Protein AF-A0A1G9FB32-F1 (afdb_monomer_lite)

Organism: NCBI:txid119000

Secondary structure (DSSP, 8-state):
---SS--TT--S---TT-HHHHHHHHHHS-HHHHHHHHHHHHHHHHHHHHHHHHHHTTSS-GGGS-HHHHHHHHHHHHHHHHHHHHHTTTT-S-----

pLDDT: mean 80.86, std 12.91, range [45.44, 97.0]

Radius of gyration: 21.57 Å; chains: 1; bounding box: 55×49×45 Å

Sequence (98 aa):
MVSYDATPDCTEFLASDAPEVLAFLERDADEQLRQLRSSDLEFVRVLEDVIELLVAKGVISFTDLPDAAREKLMSRQSLRRQVNSVDLIGDQDDVGLI

Foldseek 3Di:
DDDPDDDPVRPDDDDCPPPVNVVVVVPPQDVVNVVVVVVVVVVVVVVLVVVVVCCVVVVDPLV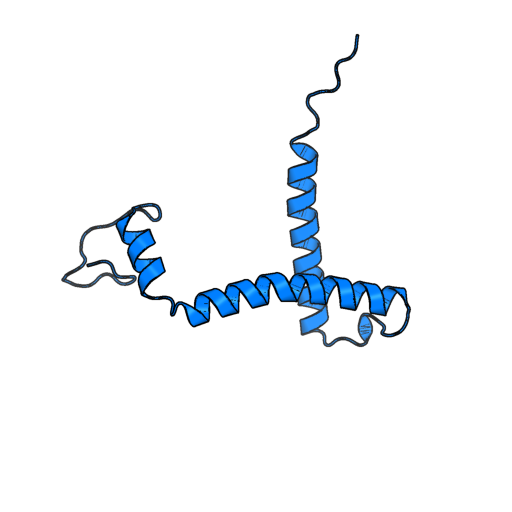VDDPVVNVVSVVVVVVVCVVVVVVVVVPPPDDDDD

Structure (mmCIF, N/CA/C/O backbone):
data_AF-A0A1G9FB32-F1
#
_entry.id   AF-A0A1G9FB32-F1
#
loop_
_atom_site.group_PDB
_atom_site.id
_atom_site.type_symbol
_atom_site.label_atom_id
_atom_site.label_alt_id
_atom_site.label_comp_id
_atom_site.label_asym_id
_atom_site.label_entity_id
_atom_site.label_seq_id
_atom_site.pdbx_PDB_ins_code
_atom_site.Cartn_x
_atom_site.Cartn_y
_atom_site.Cartn_z
_atom_site.occupancy
_atom_site.B_iso_or_equiv
_atom_site.auth_seq_id
_atom_site.auth_comp_id
_atom_site.auth_asym_id
_atom_site.auth_atom_id
_atom_site.pdbx_PDB_model_num
ATOM 1 N N . MET A 1 1 ? 23.233 -7.058 -28.185 1.00 66.38 1 MET A N 1
ATOM 2 C CA . MET A 1 1 ? 23.002 -7.649 -26.847 1.00 66.38 1 MET A CA 1
ATOM 3 C C . MET A 1 1 ? 22.828 -6.471 -25.911 1.00 66.38 1 MET A C 1
ATOM 5 O O . MET A 1 1 ? 23.635 -5.561 -26.009 1.00 66.38 1 MET A O 1
ATOM 9 N N . VAL A 1 2 ? 21.756 -6.426 -25.123 1.00 77.81 2 VAL A N 1
ATOM 10 C CA . VAL A 1 2 ? 21.474 -5.308 -24.204 1.00 77.81 2 VAL A CA 1
ATOM 11 C C . VAL A 1 2 ? 21.801 -5.781 -22.789 1.00 77.81 2 VAL A C 1
ATOM 13 O O . VAL A 1 2 ? 21.575 -6.949 -22.480 1.00 77.81 2 VAL A O 1
ATOM 16 N N . SER A 1 3 ? 22.399 -4.919 -21.969 1.00 77.12 3 SER A N 1
ATOM 17 C CA . SER A 1 3 ? 22.866 -5.248 -20.617 1.00 77.12 3 SER A CA 1
ATOM 18 C C . SER A 1 3 ? 22.711 -4.040 -19.698 1.00 77.12 3 SER A C 1
ATOM 20 O O . SER A 1 3 ? 22.882 -2.905 -20.141 1.00 77.12 3 SER A O 1
ATOM 22 N N . TYR A 1 4 ? 22.420 -4.293 -18.419 1.00 75.88 4 TYR A N 1
ATOM 23 C CA . TYR A 1 4 ? 22.397 -3.265 -17.372 1.00 75.88 4 TYR A CA 1
ATOM 24 C C . TYR A 1 4 ? 23.796 -2.746 -17.019 1.00 75.88 4 TYR A C 1
ATOM 26 O O . TYR A 1 4 ? 23.946 -1.575 -16.677 1.00 75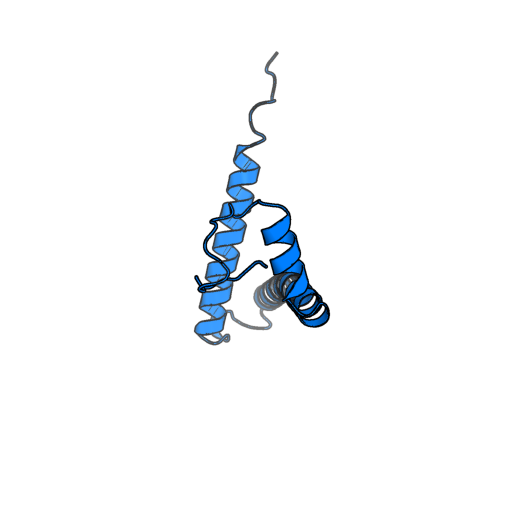.88 4 TYR A O 1
ATOM 34 N N . ASP A 1 5 ? 24.810 -3.604 -17.132 1.00 78.88 5 ASP A N 1
ATOM 35 C CA . ASP A 1 5 ? 26.201 -3.269 -16.843 1.00 78.88 5 ASP A CA 1
ATOM 36 C C . ASP A 1 5 ? 27.013 -3.118 -18.134 1.00 78.88 5 ASP A C 1
ATOM 38 O O . ASP A 1 5 ? 26.836 -3.883 -19.093 1.00 78.88 5 ASP A O 1
ATOM 42 N N . ALA A 1 6 ? 27.947 -2.162 -18.133 1.00 74.62 6 ALA A N 1
ATOM 43 C CA . ALA A 1 6 ? 28.916 -1.991 -19.208 1.00 74.62 6 ALA A CA 1
ATOM 44 C C . ALA A 1 6 ? 29.881 -3.186 -19.225 1.00 74.62 6 ALA A C 1
ATOM 46 O O . ALA A 1 6 ? 30.710 -3.359 -18.329 1.00 74.62 6 ALA A O 1
ATOM 47 N N . THR A 1 7 ? 29.771 -4.015 -20.259 1.00 79.19 7 THR A N 1
ATOM 48 C CA . THR A 1 7 ? 30.650 -5.165 -20.503 1.00 79.19 7 THR A CA 1
ATOM 49 C C . THR A 1 7 ? 31.471 -4.932 -21.775 1.00 79.19 7 THR A C 1
ATOM 51 O O . THR A 1 7 ? 31.102 -4.080 -22.586 1.00 79.19 7 THR A O 1
ATOM 54 N N . PRO A 1 8 ? 32.581 -5.664 -21.998 1.00 80.75 8 PRO A N 1
ATOM 55 C CA . PRO A 1 8 ? 33.404 -5.509 -23.204 1.00 80.75 8 PRO A CA 1
ATOM 56 C C . PRO A 1 8 ? 32.622 -5.676 -24.518 1.00 80.75 8 PRO A C 1
ATOM 58 O O . PRO A 1 8 ? 33.005 -5.097 -25.531 1.00 80.75 8 PRO A O 1
ATOM 61 N N . ASP A 1 9 ? 31.515 -6.423 -24.479 1.00 78.56 9 ASP A N 1
ATOM 62 C CA . ASP A 1 9 ? 30.635 -6.696 -25.618 1.00 78.56 9 ASP A CA 1
ATOM 63 C C . ASP A 1 9 ? 29.453 -5.708 -25.734 1.00 78.56 9 ASP A C 1
ATOM 65 O O . ASP A 1 9 ? 28.669 -5.793 -26.678 1.00 78.56 9 ASP A O 1
ATOM 69 N N . CYS A 1 10 ? 29.291 -4.787 -24.775 1.00 79.31 10 CYS A N 1
ATOM 70 C CA . CYS A 1 10 ? 28.194 -3.814 -24.692 1.00 79.31 10 CYS A CA 1
ATOM 71 C C . CYS A 1 10 ? 28.760 -2.403 -24.463 1.00 79.31 10 CYS A C 1
ATOM 73 O O . CYS A 1 10 ? 28.702 -1.864 -23.357 1.00 79.31 10 CYS A O 1
ATOM 75 N N . THR A 1 11 ? 29.357 -1.824 -25.507 1.00 81.38 11 THR A N 1
ATOM 76 C CA . THR A 1 11 ? 30.018 -0.506 -25.463 1.00 81.38 11 THR A CA 1
ATOM 77 C C . THR A 1 11 ? 29.165 0.644 -26.003 1.00 81.38 11 THR A C 1
ATOM 79 O O . THR A 1 11 ? 29.534 1.807 -25.839 1.00 81.38 11 THR A O 1
ATOM 82 N N . GLU A 1 12 ? 28.028 0.340 -26.628 1.00 83.31 12 GLU A N 1
ATOM 83 C CA . GLU A 1 12 ? 27.095 1.321 -27.181 1.00 83.31 12 GLU A CA 1
ATOM 84 C C . GLU A 1 12 ? 26.022 1.709 -26.155 1.00 83.31 12 GLU A C 1
ATOM 86 O O . GLU A 1 12 ? 25.404 0.851 -25.525 1.00 83.31 12 GLU A O 1
ATOM 91 N N . PHE A 1 13 ? 25.797 3.016 -25.992 1.00 83.75 13 PHE A N 1
ATOM 92 C CA . PHE A 1 13 ? 24.731 3.542 -25.143 1.00 83.75 13 PHE A CA 1
ATOM 93 C C . PHE A 1 13 ? 23.407 3.588 -25.909 1.00 83.75 13 PHE A C 1
ATOM 95 O O . PHE A 1 13 ? 23.325 4.207 -26.970 1.00 83.75 13 PHE A O 1
ATOM 102 N N . LEU A 1 14 ? 22.359 3.010 -25.323 1.00 87.62 14 LEU A N 1
ATOM 103 C CA . LEU A 1 14 ? 20.988 3.107 -25.814 1.00 87.62 14 LEU A CA 1
ATOM 104 C C . LEU A 1 14 ? 20.153 3.980 -24.872 1.00 87.62 14 LEU A C 1
ATOM 106 O O . LEU A 1 14 ? 20.266 3.881 -23.649 1.00 87.62 14 LEU A O 1
ATOM 110 N N . ALA A 1 15 ? 19.300 4.828 -25.446 1.00 85.12 15 ALA A N 1
ATOM 111 C CA . ALA A 1 15 ? 18.321 5.595 -24.682 1.00 85.12 15 ALA A CA 1
ATOM 112 C C . ALA A 1 15 ? 17.296 4.660 -24.011 1.00 85.12 15 ALA A C 1
ATOM 114 O O . ALA A 1 15 ? 17.017 3.567 -24.503 1.00 85.12 15 ALA A O 1
ATOM 115 N N . SER A 1 16 ? 16.716 5.088 -22.888 1.00 79.88 16 SER A N 1
ATOM 116 C CA . SER A 1 16 ? 15.798 4.263 -22.084 1.00 79.88 16 SER A CA 1
ATOM 117 C C . SER A 1 16 ? 14.498 3.882 -22.800 1.00 79.88 16 SER A C 1
ATOM 119 O O . SER A 1 16 ? 13.844 2.922 -22.408 1.00 79.88 16 SER A O 1
ATOM 121 N N . ASP A 1 17 ? 14.111 4.647 -23.816 1.00 82.50 17 ASP A N 1
ATOM 122 C CA . ASP A 1 17 ? 12.934 4.441 -24.660 1.00 82.50 17 ASP A CA 1
ATOM 123 C C . ASP A 1 17 ? 13.255 3.698 -25.967 1.00 82.50 17 ASP A C 1
ATOM 125 O O . ASP A 1 17 ? 12.356 3.443 -26.770 1.00 82.50 17 ASP A O 1
ATOM 129 N N . ALA A 1 18 ? 14.521 3.324 -26.193 1.00 89.44 18 ALA A N 1
ATOM 130 C CA . ALA A 1 18 ? 14.906 2.565 -27.369 1.00 89.44 18 ALA A CA 1
ATOM 131 C C . ALA A 1 18 ? 14.180 1.204 -27.388 1.00 89.44 18 ALA A C 1
ATOM 133 O O . ALA A 1 18 ? 14.122 0.514 -26.363 1.00 89.44 18 ALA A O 1
ATOM 134 N N . PRO A 1 19 ? 13.674 0.759 -28.553 1.00 84.44 19 PRO A N 1
ATOM 135 C CA . PRO A 1 19 ? 12.866 -0.457 -28.653 1.00 84.44 19 PRO A CA 1
ATOM 136 C C . PRO A 1 19 ? 13.615 -1.711 -28.181 1.00 84.44 19 PRO A C 1
ATOM 138 O O . PRO A 1 19 ? 13.012 -2.627 -27.632 1.00 84.44 19 PRO A O 1
ATOM 141 N N . GLU A 1 20 ? 14.937 -1.745 -28.342 1.00 84.00 20 GLU A N 1
ATOM 142 C CA . GLU A 1 20 ? 15.791 -2.848 -27.893 1.00 84.00 20 GLU A CA 1
ATOM 143 C C . GLU A 1 20 ? 15.911 -2.920 -26.364 1.00 84.00 20 GLU A C 1
ATOM 145 O O . GLU A 1 20 ? 15.959 -4.015 -25.803 1.00 84.00 20 GLU A O 1
ATOM 150 N N . VAL A 1 21 ? 15.914 -1.766 -25.687 1.00 82.88 21 VAL A N 1
ATOM 151 C CA . VAL A 1 21 ? 15.926 -1.678 -24.220 1.00 82.88 21 VAL A CA 1
ATOM 152 C C . VAL A 1 21 ? 14.581 -2.132 -23.668 1.00 82.88 21 VAL A C 1
ATOM 154 O O . VAL A 1 21 ? 14.547 -2.962 -22.764 1.00 82.88 21 VAL A O 1
ATOM 157 N N . LEU A 1 22 ? 13.475 -1.675 -24.260 1.00 81.31 22 LEU A N 1
ATOM 158 C CA . LEU A 1 22 ? 12.132 -2.126 -23.891 1.00 81.31 22 LEU A CA 1
ATOM 159 C C . LEU A 1 22 ? 11.984 -3.645 -24.065 1.00 81.31 22 LEU A C 1
ATOM 161 O O . LEU A 1 22 ? 11.598 -4.334 -23.124 1.00 81.31 22 LEU A O 1
ATOM 165 N N . ALA A 1 23 ? 12.399 -4.184 -25.215 1.00 81.06 23 ALA A N 1
ATOM 166 C CA . ALA A 1 23 ? 12.357 -5.620 -25.483 1.00 81.06 23 ALA A CA 1
ATOM 167 C C . ALA A 1 23 ? 13.244 -6.436 -24.524 1.00 81.06 23 ALA A C 1
ATOM 169 O O . ALA A 1 23 ? 12.902 -7.563 -24.177 1.00 81.06 23 ALA A O 1
ATOM 170 N N . PHE A 1 24 ? 14.383 -5.895 -24.084 1.00 80.56 24 PHE A N 1
ATOM 171 C CA . PHE A 1 24 ? 15.252 -6.528 -23.088 1.00 80.56 24 PHE A CA 1
ATOM 172 C C . PHE A 1 24 ? 14.603 -6.567 -21.696 1.00 80.56 24 PHE A C 1
ATOM 174 O O . PHE A 1 24 ? 14.562 -7.622 -21.062 1.00 80.56 24 PHE A O 1
ATOM 181 N N . LEU A 1 25 ? 14.009 -5.453 -21.258 1.00 76.75 25 LEU A N 1
ATOM 182 C CA . LEU A 1 25 ? 13.261 -5.363 -19.999 1.00 76.75 25 LEU A CA 1
ATOM 183 C C . LEU A 1 25 ? 12.034 -6.293 -19.985 1.00 76.75 25 LEU A C 1
ATOM 185 O O . LEU A 1 25 ? 11.704 -6.897 -18.961 1.00 76.75 25 LEU A O 1
ATOM 189 N N . GLU A 1 26 ? 11.384 -6.458 -21.136 1.00 73.56 26 GLU A N 1
ATOM 190 C CA . GLU A 1 26 ? 10.292 -7.411 -21.353 1.00 73.56 26 GLU A CA 1
ATOM 191 C C . GLU A 1 26 ? 10.756 -8.877 -21.407 1.00 73.56 26 GLU A C 1
ATOM 193 O O . GLU A 1 26 ? 9.947 -9.798 -21.260 1.00 73.56 26 GLU A O 1
ATOM 198 N N . ARG A 1 27 ? 12.050 -9.141 -21.572 1.00 69.38 27 ARG A N 1
ATOM 199 C CA . ARG A 1 27 ? 12.577 -10.505 -21.686 1.00 69.38 27 ARG A CA 1
ATOM 200 C C . ARG A 1 27 ? 13.086 -11.070 -20.362 1.00 69.38 27 ARG A C 1
ATOM 202 O O . ARG A 1 27 ? 12.906 -12.260 -20.126 1.00 69.38 27 ARG A O 1
ATOM 209 N N . ASP A 1 28 ? 13.673 -10.227 -19.513 1.00 63.16 28 ASP A N 1
ATOM 210 C CA . ASP A 1 28 ? 14.311 -10.648 -18.254 1.00 63.16 28 ASP A CA 1
ATOM 211 C C . ASP A 1 28 ? 13.357 -10.735 -17.057 1.00 63.16 28 ASP A C 1
ATOM 213 O O . ASP A 1 28 ? 13.638 -11.444 -16.088 1.00 63.16 28 ASP A O 1
ATOM 217 N N . ALA A 1 29 ? 12.211 -10.051 -17.088 1.00 62.66 29 ALA A N 1
ATOM 218 C CA . ALA A 1 29 ? 11.206 -10.275 -16.059 1.00 62.66 29 ALA A CA 1
ATOM 219 C C . ALA A 1 29 ? 10.395 -11.529 -16.411 1.00 62.66 29 ALA A C 1
ATOM 221 O O . ALA A 1 29 ? 9.688 -11.560 -17.415 1.00 62.66 29 ALA A O 1
ATOM 222 N N . ASP A 1 30 ? 10.508 -12.557 -15.569 1.00 77.50 30 ASP A N 1
ATOM 223 C CA . ASP A 1 30 ? 9.689 -13.763 -15.648 1.00 77.50 30 ASP A CA 1
ATOM 224 C C . ASP A 1 30 ? 8.219 -13.340 -15.792 1.00 77.50 30 ASP A C 1
ATOM 226 O O . ASP A 1 30 ? 7.721 -12.540 -14.993 1.00 77.50 30 ASP A O 1
ATOM 230 N N . GLU A 1 31 ? 7.524 -13.797 -16.834 1.00 78.38 31 GLU A N 1
ATOM 231 C CA . GLU A 1 31 ? 6.167 -13.324 -17.146 1.00 78.38 31 GLU A CA 1
ATOM 232 C C . GLU A 1 31 ? 5.230 -13.514 -15.941 1.00 78.38 31 GLU A C 1
ATOM 234 O O . GLU A 1 31 ? 4.419 -12.650 -15.612 1.00 78.38 31 GLU A O 1
ATOM 239 N N . GLN A 1 32 ? 5.443 -14.597 -15.193 1.00 76.06 32 GLN A N 1
ATOM 240 C CA . GLN A 1 32 ? 4.760 -14.878 -13.932 1.00 76.06 32 GLN A CA 1
ATOM 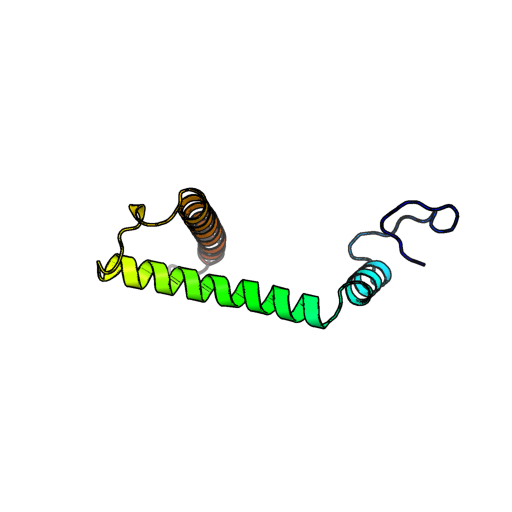241 C C . GLN A 1 32 ? 5.065 -13.837 -12.843 1.00 76.06 32 GLN A C 1
ATOM 243 O O . GLN A 1 32 ? 4.168 -13.437 -12.104 1.00 76.06 32 GLN A O 1
ATOM 248 N N . LEU A 1 33 ? 6.311 -13.361 -12.747 1.00 81.44 33 LEU A N 1
ATOM 249 C CA . LEU A 1 33 ? 6.714 -12.322 -11.799 1.00 81.44 33 LEU A CA 1
ATOM 250 C C . LEU A 1 33 ? 6.113 -10.960 -12.169 1.00 81.44 33 LEU A C 1
ATOM 252 O O . LEU A 1 33 ? 5.719 -10.210 -11.275 1.00 81.44 33 LEU A O 1
ATOM 256 N N . ARG A 1 34 ? 6.011 -10.632 -13.464 1.00 82.56 34 ARG A N 1
ATOM 257 C CA . ARG A 1 34 ? 5.306 -9.423 -13.920 1.00 82.56 34 ARG A CA 1
ATOM 258 C C . ARG A 1 34 ? 3.824 -9.476 -13.589 1.00 82.56 34 ARG A C 1
ATOM 260 O O . ARG A 1 34 ? 3.304 -8.520 -13.018 1.00 82.56 34 ARG A O 1
ATOM 267 N N . GLN A 1 35 ? 3.172 -10.592 -13.902 1.00 82.25 35 GLN A N 1
ATOM 268 C CA . GLN A 1 35 ? 1.758 -10.797 -13.598 1.00 82.25 35 GLN A CA 1
ATOM 269 C C . GLN A 1 35 ? 1.497 -10.711 -12.094 1.00 82.25 35 GLN A C 1
ATOM 271 O O . GLN A 1 35 ? 0.580 -10.006 -11.678 1.00 82.25 35 GLN A O 1
ATOM 276 N N . LEU A 1 36 ? 2.354 -11.328 -11.274 1.00 83.62 36 LEU A N 1
ATOM 277 C CA . LEU A 1 36 ? 2.262 -11.235 -9.820 1.00 83.62 36 LEU A CA 1
ATOM 278 C C . LEU A 1 36 ? 2.397 -9.785 -9.340 1.00 83.62 36 LEU A C 1
ATOM 280 O O . LEU A 1 36 ? 1.523 -9.298 -8.631 1.00 83.62 36 LEU A O 1
ATOM 284 N N . ARG A 1 37 ? 3.429 -9.058 -9.789 1.00 87.31 37 ARG A N 1
ATOM 285 C CA . ARG A 1 37 ? 3.634 -7.646 -9.417 1.00 87.31 37 ARG A CA 1
ATOM 286 C C . ARG A 1 37 ? 2.464 -6.756 -9.833 1.00 87.31 37 ARG A C 1
ATOM 288 O O . ARG A 1 37 ? 2.072 -5.880 -9.068 1.00 87.31 37 ARG A O 1
ATOM 295 N N . SER A 1 38 ? 1.909 -6.971 -11.025 1.00 86.69 38 SER A N 1
ATOM 296 C CA . SER A 1 38 ? 0.716 -6.253 -11.485 1.00 86.69 38 SER A CA 1
ATOM 297 C C . SER A 1 38 ? -0.478 -6.553 -10.581 1.00 86.69 38 SER A C 1
ATOM 299 O O . SER A 1 38 ? -1.144 -5.632 -10.111 1.00 86.69 38 SER A O 1
ATOM 301 N N . SER A 1 39 ? -0.699 -7.832 -10.263 1.00 88.75 39 SER A N 1
ATOM 302 C CA . SER A 1 39 ? -1.794 -8.249 -9.388 1.00 88.75 39 SER A CA 1
ATOM 303 C C . SER A 1 39 ? -1.646 -7.702 -7.964 1.00 88.75 39 SER A C 1
ATOM 305 O O . SER A 1 39 ? -2.632 -7.261 -7.381 1.00 88.75 39 SER A O 1
ATOM 307 N N . ASP A 1 40 ? -0.422 -7.615 -7.434 1.00 90.31 40 ASP A N 1
ATOM 308 C CA . ASP A 1 40 ? -0.144 -7.014 -6.127 1.00 90.31 40 ASP A CA 1
ATOM 309 C C . ASP A 1 40 ? -0.465 -5.511 -6.125 1.00 90.31 40 ASP A C 1
ATOM 311 O O . ASP A 1 40 ? -1.019 -4.988 -5.153 1.00 90.31 40 ASP A O 1
ATOM 315 N N . LEU A 1 41 ? -0.150 -4.795 -7.214 1.00 87.31 41 LEU A N 1
ATOM 316 C CA . LEU A 1 41 ? -0.437 -3.362 -7.341 1.00 87.31 41 LEU A CA 1
ATOM 317 C C . LEU A 1 41 ? -1.939 -3.064 -7.378 1.00 87.31 41 LEU A C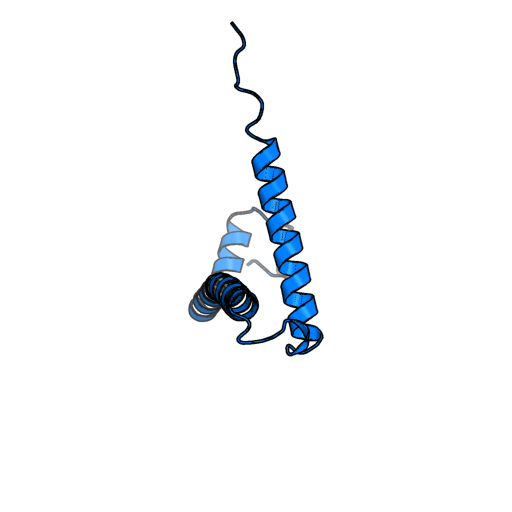 1
ATOM 319 O O . LEU A 1 41 ? -2.378 -2.072 -6.781 1.00 87.31 41 LEU A O 1
ATOM 323 N N . GLU A 1 42 ? -2.713 -3.910 -8.055 1.00 87.75 42 GLU A N 1
ATOM 324 C CA . GLU A 1 42 ? -4.176 -3.850 -8.060 1.00 87.75 42 GLU A CA 1
ATOM 325 C C . GLU A 1 42 ? -4.742 -4.221 -6.687 1.00 87.75 42 GLU A C 1
ATOM 327 O O . GLU A 1 42 ? -5.550 -3.481 -6.118 1.00 87.75 42 GLU A O 1
ATOM 332 N N . PHE A 1 43 ? -4.258 -5.319 -6.105 1.00 90.25 43 PHE A N 1
ATOM 333 C CA . PHE A 1 43 ? -4.740 -5.835 -4.830 1.00 90.25 43 PHE A CA 1
ATOM 334 C C . PHE A 1 43 ? -4.516 -4.856 -3.683 1.00 90.25 43 PHE A C 1
ATOM 336 O O . PHE A 1 43 ? -5.379 -4.688 -2.823 1.00 90.25 43 PHE A O 1
ATOM 343 N N . VAL A 1 44 ? -3.391 -4.146 -3.672 1.00 89.00 44 VAL A N 1
ATOM 344 C CA . VAL A 1 44 ? -3.090 -3.241 -2.567 1.00 89.00 44 VAL A CA 1
ATOM 345 C C . VAL A 1 44 ? -3.992 -1.986 -2.568 1.00 89.00 44 VAL A C 1
ATOM 347 O O . VAL A 1 44 ? -4.138 -1.368 -1.518 1.00 89.00 44 VAL A O 1
ATOM 350 N N . ARG A 1 45 ? -4.650 -1.623 -3.691 1.00 85.69 45 ARG A N 1
ATOM 351 C CA . ARG A 1 45 ? -5.747 -0.622 -3.686 1.00 85.69 45 ARG A CA 1
ATOM 352 C C . ARG A 1 45 ? -6.985 -1.167 -2.981 1.00 85.69 45 ARG A C 1
ATOM 354 O O . ARG A 1 45 ? -7.552 -0.494 -2.133 1.00 85.69 45 ARG A O 1
ATOM 361 N N . VAL A 1 46 ? -7.357 -2.407 -3.289 1.00 92.12 46 VAL A N 1
ATOM 362 C CA . VAL A 1 46 ? -8.478 -3.083 -2.623 1.00 92.12 46 VAL A CA 1
ATOM 363 C C . VAL A 1 46 ? -8.211 -3.203 -1.122 1.00 92.12 46 VAL A C 1
ATOM 365 O O . VAL A 1 46 ? -9.099 -2.959 -0.311 1.00 92.12 46 VAL A O 1
ATOM 368 N N . LEU A 1 47 ? -6.977 -3.534 -0.736 1.00 91.94 47 LEU A N 1
ATOM 369 C CA . LEU A 1 47 ? -6.572 -3.605 0.665 1.00 91.94 47 LEU A CA 1
ATOM 370 C C . LEU A 1 47 ? -6.714 -2.252 1.377 1.00 91.94 47 LEU A C 1
ATOM 372 O O . LEU A 1 47 ? -7.195 -2.214 2.506 1.00 91.94 47 LEU A O 1
ATOM 376 N N . GLU A 1 48 ? -6.312 -1.160 0.727 1.00 90.44 48 GLU A N 1
ATOM 377 C CA . GLU A 1 48 ? -6.473 0.206 1.240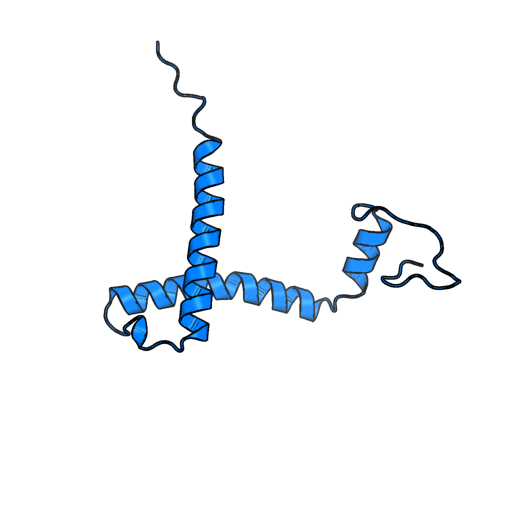 1.00 90.44 48 GLU A CA 1
ATOM 378 C C . GLU A 1 48 ? -7.955 0.525 1.495 1.00 90.44 48 GLU A C 1
ATOM 380 O O . GLU A 1 48 ? -8.306 0.886 2.618 1.00 90.44 48 GLU A O 1
ATOM 385 N N . ASP A 1 49 ? -8.834 0.269 0.520 1.00 91.19 49 ASP A N 1
ATOM 386 C CA . ASP A 1 49 ? -10.280 0.502 0.650 1.00 91.19 49 ASP A CA 1
ATOM 387 C C . ASP A 1 49 ? -10.913 -0.356 1.761 1.00 91.19 49 ASP A C 1
ATOM 389 O O . ASP A 1 49 ? -11.765 0.110 2.521 1.00 91.19 49 ASP A O 1
ATOM 393 N N . VAL A 1 50 ? -10.488 -1.617 1.897 1.00 94.75 50 VAL A N 1
ATOM 394 C CA . VAL A 1 50 ? -10.961 -2.506 2.969 1.00 94.75 50 VAL A CA 1
ATOM 395 C C . VAL A 1 50 ? -10.515 -1.990 4.335 1.00 94.75 50 VAL A C 1
ATOM 397 O O . VAL A 1 50 ? -11.318 -1.979 5.267 1.00 94.75 50 VAL A O 1
ATOM 400 N N . ILE A 1 51 ? -9.267 -1.538 4.476 1.00 92.75 51 ILE A N 1
ATOM 401 C CA . ILE A 1 51 ? -8.773 -0.960 5.732 1.00 92.75 51 ILE A CA 1
ATOM 402 C C . ILE A 1 51 ? -9.560 0.308 6.074 1.00 92.75 51 ILE A C 1
ATOM 404 O O . ILE A 1 51 ? -10.031 0.434 7.205 1.00 92.75 51 ILE A O 1
ATOM 408 N N . GLU A 1 52 ? -9.762 1.213 5.113 1.00 91.81 52 GLU A N 1
ATOM 409 C CA . GLU A 1 52 ? -10.564 2.426 5.308 1.00 91.81 52 GLU A CA 1
ATOM 410 C C . GLU A 1 52 ? -12.004 2.087 5.721 1.00 91.81 52 GLU A C 1
ATOM 412 O O . GLU A 1 52 ? -12.535 2.682 6.663 1.00 91.81 52 GLU A O 1
ATOM 417 N N . LEU A 1 53 ? -12.618 1.080 5.094 1.00 95.88 53 LEU A N 1
ATOM 418 C CA . LEU A 1 53 ? -13.956 0.610 5.443 1.00 95.88 53 LEU A CA 1
ATOM 419 C C . LEU A 1 53 ? -14.018 0.046 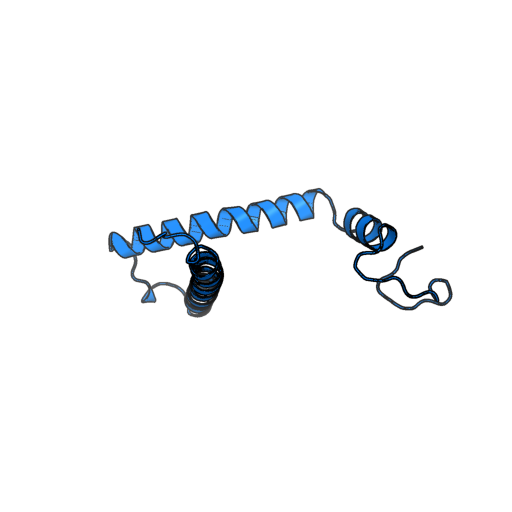6.869 1.00 95.88 53 LEU A C 1
ATOM 421 O O . LEU A 1 53 ? -14.947 0.363 7.614 1.00 95.88 53 LEU A O 1
ATOM 425 N N . LEU A 1 54 ? -13.047 -0.779 7.267 1.00 96.44 54 LEU A N 1
ATOM 426 C CA . LEU A 1 54 ? -12.993 -1.364 8.609 1.00 96.44 54 LEU A CA 1
ATOM 427 C C . LEU A 1 54 ? -12.782 -0.295 9.687 1.00 96.44 54 LEU A C 1
ATOM 429 O O . LEU A 1 54 ? -13.435 -0.355 10.731 1.00 96.44 54 LEU A O 1
ATOM 433 N N . VAL A 1 55 ? -11.937 0.703 9.415 1.00 94.06 55 VAL A N 1
ATOM 434 C CA . VAL A 1 55 ? -11.736 1.862 10.296 1.00 94.06 55 VAL A CA 1
ATOM 435 C C . VAL A 1 55 ? -13.012 2.697 10.393 1.00 94.06 55 VAL A C 1
ATOM 437 O O . VAL A 1 55 ? -13.450 3.021 11.494 1.00 94.06 55 VAL A O 1
ATOM 440 N N . ALA A 1 56 ? -13.673 2.989 9.268 1.00 94.25 56 ALA A N 1
ATOM 441 C CA . ALA A 1 56 ? -14.924 3.749 9.244 1.00 94.25 56 ALA A CA 1
ATOM 442 C C . ALA A 1 56 ? -16.070 3.039 9.985 1.00 94.25 56 ALA A C 1
ATOM 444 O O . ALA A 1 56 ? -16.938 3.687 10.568 1.00 94.25 56 ALA A O 1
ATOM 445 N N . LYS A 1 57 ? -16.078 1.701 9.984 1.00 96.38 57 LYS A N 1
ATOM 446 C CA . LYS A 1 57 ? -17.026 0.883 10.755 1.00 96.38 57 LYS A CA 1
ATOM 447 C C . LYS A 1 57 ? -16.638 0.726 12.229 1.00 96.38 57 LYS A C 1
ATOM 449 O O . LYS A 1 57 ? -17.423 0.157 12.982 1.00 96.38 57 LYS A O 1
ATOM 454 N N . GLY A 1 58 ? -15.462 1.207 12.636 1.00 94.44 58 GLY A N 1
ATOM 455 C CA . GLY A 1 58 ? -14.938 1.054 13.992 1.00 94.44 58 GLY A CA 1
ATOM 456 C C . GLY A 1 58 ? -14.574 -0.389 14.353 1.00 94.44 58 GLY A C 1
ATOM 457 O O . GLY A 1 58 ? -14.526 -0.720 15.533 1.00 94.44 58 GLY A O 1
ATOM 458 N N . VAL A 1 59 ? -14.357 -1.257 13.356 1.00 97.00 59 VAL A N 1
ATOM 459 C CA . VAL A 1 59 ? -13.965 -2.663 13.570 1.00 97.00 59 VAL A CA 1
ATOM 460 C C . VAL A 1 59 ? -12.505 -2.753 14.012 1.00 97.00 59 VAL A C 1
ATOM 462 O O . VAL A 1 59 ? -12.173 -3.575 14.860 1.00 97.00 59 VAL A O 1
ATOM 465 N N . ILE A 1 60 ? -11.650 -1.895 13.451 1.00 95.00 60 ILE A N 1
ATOM 466 C CA . ILE A 1 60 ? -10.259 -1.695 13.870 1.00 95.00 60 ILE A CA 1
ATOM 467 C C . ILE A 1 60 ? -9.992 -0.196 14.005 1.00 95.00 60 ILE A C 1
ATOM 469 O O . ILE A 1 60 ? -10.595 0.609 13.294 1.00 95.00 60 ILE A O 1
ATOM 473 N N . SER A 1 61 ? -9.065 0.188 14.873 1.00 93.50 61 SER A N 1
ATOM 474 C CA . SER A 1 61 ? -8.517 1.543 14.904 1.00 93.50 61 SER A CA 1
ATOM 475 C C . SER A 1 61 ? -7.258 1.616 14.048 1.00 93.50 61 SER A C 1
ATOM 477 O O . SER A 1 61 ? -6.478 0.669 13.973 1.00 93.50 61 SER A O 1
ATOM 479 N N . PHE A 1 62 ? -6.994 2.771 13.437 1.00 90.56 62 PHE A N 1
ATOM 480 C CA . PHE A 1 62 ? -5.765 2.971 12.658 1.00 90.56 62 PHE A CA 1
ATOM 481 C C . PHE A 1 62 ? -4.491 2.729 13.490 1.00 90.56 62 PHE A C 1
ATOM 483 O O . PHE A 1 62 ? -3.483 2.262 12.969 1.00 90.56 62 PHE A O 1
ATOM 490 N N . THR A 1 63 ? -4.547 3.004 14.794 1.00 92.12 63 THR A N 1
ATOM 491 C CA . THR A 1 63 ? -3.464 2.768 15.762 1.00 92.12 63 THR A CA 1
ATOM 492 C C . THR A 1 63 ? -3.201 1.295 16.059 1.00 92.12 63 THR A C 1
ATOM 494 O O . THR A 1 63 ? -2.141 0.986 16.593 1.00 92.12 63 THR A O 1
ATOM 497 N N . ASP A 1 64 ? -4.124 0.398 15.705 1.00 92.69 64 ASP A N 1
ATOM 498 C CA . ASP A 1 64 ? -3.970 -1.046 15.919 1.00 92.69 64 ASP A CA 1
ATOM 499 C C . ASP A 1 64 ? -3.033 -1.671 14.874 1.00 92.69 64 ASP A C 1
ATOM 501 O O . ASP A 1 64 ? -2.519 -2.775 15.055 1.00 92.69 64 ASP A O 1
ATOM 505 N N . LEU A 1 65 ? -2.789 -0.962 13.768 1.00 92.75 65 LEU A N 1
ATOM 506 C CA . LEU A 1 65 ? -1.870 -1.385 12.721 1.00 92.75 65 LEU A CA 1
ATOM 507 C C . LEU A 1 65 ? -0.412 -1.131 13.144 1.00 92.75 65 LEU A C 1
ATOM 509 O O . LEU A 1 65 ? -0.134 -0.088 13.741 1.00 92.75 65 LEU A O 1
ATOM 513 N N . PRO A 1 66 ? 0.546 -2.006 12.779 1.00 95.31 66 PRO A N 1
ATOM 514 C CA . PRO A 1 66 ? 1.971 -1.770 13.011 1.00 95.31 66 PRO A CA 1
ATOM 515 C C . PRO A 1 66 ? 2.464 -0.462 12.383 1.00 95.31 66 PRO A C 1
ATOM 517 O O . PRO A 1 66 ? 1.975 -0.059 11.327 1.00 95.31 66 PRO A O 1
ATOM 520 N N . ASP A 1 67 ? 3.487 0.155 12.975 1.00 92.81 67 ASP A N 1
ATOM 521 C CA . ASP A 1 67 ? 4.050 1.444 12.535 1.00 92.81 67 ASP A CA 1
ATOM 522 C C . ASP A 1 67 ? 4.369 1.455 11.032 1.00 92.81 67 ASP A C 1
ATOM 524 O O . ASP A 1 67 ? 3.905 2.327 10.298 1.00 92.81 67 ASP A O 1
ATOM 528 N N . ALA A 1 68 ? 5.030 0.401 10.545 1.00 91.06 68 ALA A N 1
ATOM 529 C CA . ALA A 1 68 ? 5.355 0.235 9.130 1.00 91.06 68 ALA A CA 1
ATOM 530 C C . ALA A 1 68 ? 4.116 0.178 8.214 1.00 91.06 68 ALA A C 1
ATOM 532 O O . ALA A 1 68 ? 4.166 0.630 7.071 1.00 91.06 68 ALA A O 1
ATOM 533 N N . ALA A 1 69 ? 2.998 -0.385 8.683 1.00 89.62 69 ALA A N 1
ATOM 534 C CA . ALA A 1 69 ? 1.756 -0.427 7.914 1.00 89.62 69 ALA A CA 1
ATOM 535 C C . ALA A 1 69 ? 1.087 0.955 7.874 1.00 89.62 69 ALA A C 1
ATOM 537 O O . ALA A 1 69 ? 0.623 1.379 6.816 1.00 89.62 69 ALA A O 1
ATOM 538 N N . ARG A 1 70 ? 1.101 1.686 8.997 1.00 92.12 70 ARG A N 1
ATOM 539 C CA . ARG A 1 70 ? 0.565 3.054 9.078 1.00 92.12 70 ARG A CA 1
ATOM 540 C C . ARG A 1 70 ? 1.328 4.012 8.165 1.00 92.12 70 ARG A C 1
ATOM 542 O O . ARG A 1 70 ? 0.703 4.768 7.426 1.00 92.12 70 ARG A O 1
ATOM 549 N N . GLU A 1 71 ? 2.657 3.944 8.165 1.00 91.88 71 GLU A N 1
ATOM 550 C CA . GLU A 1 71 ? 3.511 4.749 7.282 1.00 91.88 71 GLU A CA 1
ATOM 551 C C . GLU A 1 71 ? 3.229 4.473 5.803 1.00 91.88 71 GLU A C 1
ATOM 553 O O . GLU A 1 71 ? 3.059 5.406 5.015 1.00 91.88 71 GLU A O 1
ATOM 558 N N . LYS A 1 72 ? 3.116 3.193 5.425 1.00 90.62 72 LYS A N 1
ATOM 559 C CA . LYS A 1 72 ? 2.807 2.799 4.045 1.00 90.62 72 LYS A CA 1
ATOM 560 C C . LYS A 1 72 ? 1.437 3.299 3.592 1.00 90.62 72 LYS A C 1
ATOM 562 O O . LYS A 1 72 ? 1.334 3.821 2.484 1.00 90.62 72 LYS A O 1
ATOM 567 N N . LEU A 1 73 ? 0.412 3.183 4.438 1.00 89.44 73 LEU A N 1
ATOM 568 C CA . LEU A 1 73 ? -0.928 3.698 4.139 1.00 89.44 73 LEU A CA 1
ATOM 569 C C . LEU A 1 73 ? -0.919 5.221 3.965 1.00 89.44 73 LEU A C 1
ATOM 571 O O . LEU A 1 73 ? -1.451 5.725 2.982 1.00 89.44 73 LEU A O 1
ATOM 575 N N . MET A 1 74 ? -0.247 5.953 4.857 1.00 89.06 74 MET A N 1
ATOM 576 C CA . MET A 1 74 ? -0.141 7.416 4.770 1.00 89.06 74 MET A CA 1
ATOM 577 C C . MET A 1 74 ? 0.614 7.876 3.517 1.00 89.06 74 MET A C 1
ATOM 579 O O . MET A 1 74 ? 0.164 8.784 2.817 1.00 89.06 74 MET A O 1
ATOM 583 N N . SER A 1 75 ? 1.744 7.236 3.203 1.00 88.50 75 SER A N 1
ATOM 584 C CA . SER A 1 75 ? 2.522 7.524 1.993 1.00 88.50 75 SER A CA 1
ATOM 585 C C . SER A 1 75 ? 1.683 7.304 0.734 1.00 88.50 75 SER A C 1
ATOM 587 O O . SER A 1 75 ? 1.623 8.171 -0.140 1.00 88.50 75 SER A O 1
ATOM 589 N N . ARG A 1 76 ? 0.967 6.180 0.670 1.00 85.56 76 ARG A N 1
ATOM 590 C CA . ARG A 1 76 ? 0.135 5.825 -0.476 1.00 85.56 76 ARG A CA 1
ATOM 591 C C . ARG A 1 76 ? -1.063 6.759 -0.644 1.00 85.56 76 ARG A C 1
ATOM 593 O O . ARG A 1 76 ? -1.301 7.235 -1.754 1.00 85.56 76 ARG A O 1
ATOM 600 N N . GLN A 1 77 ? -1.746 7.098 0.447 1.00 84.94 77 GLN A N 1
ATOM 601 C CA . GLN A 1 77 ? -2.860 8.043 0.422 1.00 84.94 77 GLN A CA 1
ATOM 602 C C . GLN A 1 77 ? -2.399 9.440 -0.032 1.00 84.94 77 GLN A C 1
ATOM 604 O O . GLN A 1 77 ? -3.097 10.106 -0.797 1.00 84.94 77 GLN A O 1
ATOM 609 N N . SER A 1 78 ? -1.202 9.873 0.384 1.00 85.69 78 SER A N 1
ATOM 610 C CA . SER A 1 78 ? -0.588 11.129 -0.069 1.00 85.69 78 SER A CA 1
ATOM 611 C C . SER A 1 78 ? -0.310 11.127 -1.575 1.00 85.69 78 SER A C 1
ATOM 613 O O . SER A 1 78 ? -0.735 12.043 -2.280 1.00 85.69 78 SER A O 1
ATOM 615 N N . LEU A 1 79 ? 0.318 10.064 -2.093 1.00 84.44 79 LEU A N 1
ATOM 616 C CA . LEU A 1 79 ? 0.581 9.906 -3.528 1.00 84.44 79 LEU A CA 1
ATOM 617 C C . LEU A 1 79 ? -0.713 9.928 -4.344 1.00 84.44 79 LEU A C 1
ATOM 619 O O . LEU A 1 79 ? -0.794 10.607 -5.365 1.00 84.44 79 LEU A O 1
ATOM 623 N N . ARG A 1 80 ? -1.755 9.239 -3.870 1.00 79.94 80 ARG A N 1
ATOM 624 C CA . ARG A 1 80 ? -3.066 9.240 -4.523 1.00 79.94 80 ARG A CA 1
ATOM 625 C C . ARG A 1 80 ? -3.687 10.634 -4.545 1.00 79.94 80 ARG A C 1
ATOM 627 O O . ARG A 1 80 ? -4.198 11.051 -5.580 1.00 79.94 80 ARG A O 1
ATOM 634 N N . ARG A 1 81 ? -3.626 11.369 -3.429 1.00 81.88 81 ARG A N 1
ATOM 635 C CA . ARG A 1 81 ? -4.105 12.758 -3.375 1.00 81.88 81 ARG A CA 1
ATOM 636 C C . ARG A 1 81 ? -3.347 13.641 -4.352 1.00 81.88 81 ARG A C 1
ATOM 638 O O . ARG A 1 81 ? -3.994 14.420 -5.030 1.00 81.88 81 ARG A O 1
ATOM 645 N N . GLN A 1 82 ? -2.027 13.500 -4.455 1.00 81.94 82 GLN A N 1
ATOM 646 C CA . GLN A 1 82 ? -1.207 14.277 -5.382 1.00 81.94 82 GLN A CA 1
ATOM 647 C C . GLN A 1 82 ? -1.562 13.987 -6.845 1.00 81.94 82 GLN A C 1
ATOM 649 O O . GLN A 1 82 ? -1.783 14.922 -7.603 1.00 81.94 82 GLN A O 1
ATOM 654 N N . VAL A 1 83 ? -1.680 12.714 -7.232 1.00 78.25 83 VAL A N 1
ATOM 655 C CA . VAL A 1 83 ? -2.071 12.328 -8.600 1.00 78.25 83 VAL A CA 1
ATOM 656 C C . VAL A 1 83 ? -3.471 12.843 -8.933 1.00 78.25 83 VAL A C 1
ATOM 658 O O . VAL A 1 83 ? -3.654 13.482 -9.963 1.00 78.25 83 VAL A O 1
ATOM 661 N N . ASN A 1 84 ? -4.438 12.659 -8.031 1.00 74.69 84 ASN A N 1
ATOM 662 C CA . ASN A 1 84 ? -5.793 13.170 -8.235 1.00 74.69 84 ASN A CA 1
ATOM 663 C C . ASN A 1 84 ? -5.838 14.708 -8.240 1.00 74.69 84 ASN A C 1
ATOM 665 O O . ASN A 1 84 ? -6.637 15.287 -8.960 1.00 74.69 84 ASN A O 1
ATOM 669 N N . SER A 1 85 ? -5.000 15.396 -7.455 1.00 70.75 85 SER A N 1
ATOM 670 C CA . SER A 1 85 ? -4.948 16.866 -7.469 1.00 70.75 85 SER A CA 1
ATOM 671 C C . SER A 1 85 ? -4.359 17.405 -8.767 1.00 70.75 85 SER A C 1
ATOM 673 O O . SER A 1 85 ? -4.752 18.488 -9.181 1.00 70.75 85 SER A O 1
ATOM 675 N N . VAL A 1 86 ? -3.411 16.694 -9.381 1.00 65.19 86 VAL A N 1
ATOM 676 C CA . VAL A 1 86 ? -2.855 17.063 -10.688 1.00 65.19 86 VAL A CA 1
ATOM 677 C C . VAL A 1 86 ? -3.913 16.882 -11.778 1.00 65.19 86 VAL A C 1
ATOM 679 O O . VAL A 1 86 ? -4.056 17.757 -12.624 1.00 65.19 86 VAL A O 1
ATOM 682 N N . ASP A 1 87 ? -4.712 15.818 -11.697 1.00 59.72 87 ASP A N 1
ATOM 683 C CA . ASP A 1 87 ? -5.820 15.555 -12.627 1.00 59.72 87 ASP A CA 1
ATOM 684 C C . ASP A 1 87 ? -6.925 16.631 -12.531 1.00 59.72 87 ASP A C 1
ATOM 686 O O . ASP A 1 87 ? -7.414 17.134 -13.536 1.00 59.72 87 ASP A O 1
ATOM 690 N N . LEU A 1 88 ? -7.239 17.101 -11.316 1.00 58.34 88 LEU A N 1
ATOM 691 C CA . LEU A 1 88 ? -8.241 18.155 -11.071 1.00 58.34 88 LEU A CA 1
ATOM 692 C C . LEU A 1 88 ? -7.811 19.573 -11.506 1.00 58.34 88 LEU A C 1
ATOM 694 O O . LEU A 1 88 ? -8.650 20.478 -11.558 1.00 58.34 88 LEU A O 1
ATOM 698 N N . ILE A 1 89 ? -6.522 19.796 -11.780 1.00 58.56 89 ILE A N 1
ATOM 699 C CA . ILE A 1 89 ? -6.000 21.074 -12.297 1.00 58.56 89 ILE A CA 1
ATOM 700 C C . ILE A 1 89 ? -6.019 21.097 -13.838 1.00 58.56 89 ILE A C 1
ATOM 702 O O . ILE A 1 89 ? -6.021 22.175 -14.421 1.00 58.56 89 ILE A O 1
ATOM 706 N N . GLY A 1 90 ? -6.088 19.936 -14.501 1.00 53.25 90 GLY A N 1
ATOM 707 C CA . GLY A 1 90 ? -6.089 19.824 -15.965 1.00 53.25 90 GLY A CA 1
ATOM 708 C C . GLY A 1 90 ? -7.439 20.061 -16.656 1.00 53.25 90 GLY A C 1
ATOM 709 O O . GLY A 1 90 ? -7.458 20.155 -17.877 1.00 53.25 90 GLY A O 1
ATOM 710 N N . ASP A 1 91 ? -8.538 20.173 -15.901 1.00 53.78 91 ASP A N 1
ATOM 711 C CA . ASP A 1 91 ? -9.913 20.212 -16.442 1.00 53.78 91 ASP A CA 1
ATOM 712 C C . ASP A 1 91 ? -10.662 21.528 -16.122 1.00 53.78 91 ASP A C 1
ATOM 714 O O . ASP A 1 91 ? -11.882 21.623 -16.240 1.00 53.78 91 ASP A O 1
ATOM 718 N N . GLN A 1 92 ? -9.940 22.570 -15.691 1.00 52.16 92 GLN A N 1
ATOM 719 C CA . GLN A 1 92 ? -10.496 23.891 -15.356 1.00 52.16 92 GLN A CA 1
ATOM 720 C C . GLN A 1 92 ? -10.151 24.962 -16.403 1.00 52.16 92 GLN A C 1
ATOM 722 O O . GLN A 1 92 ? -9.754 26.057 -16.033 1.00 52.16 92 GLN A O 1
ATOM 727 N N . ASP A 1 93 ? -10.318 24.677 -17.697 1.00 52.09 93 ASP A N 1
ATOM 728 C CA . ASP A 1 93 ? -10.204 25.700 -18.757 1.00 52.09 93 ASP A CA 1
ATOM 729 C C . ASP A 1 93 ? -11.369 25.677 -19.772 1.00 52.09 93 ASP A C 1
ATOM 731 O O . ASP A 1 93 ? -11.262 26.262 -20.843 1.00 52.09 93 ASP A O 1
ATOM 735 N N . ASP A 1 94 ? -12.519 25.076 -19.438 1.00 53.72 94 ASP A N 1
ATOM 736 C CA . ASP A 1 94 ? -13.729 25.152 -20.276 1.00 53.72 94 ASP A CA 1
ATOM 737 C C . ASP A 1 94 ? -15.007 25.308 -19.433 1.00 53.72 94 ASP A C 1
ATOM 739 O O . ASP A 1 94 ? -15.858 24.425 -19.326 1.00 53.72 94 ASP A O 1
ATOM 743 N N . VAL A 1 95 ? -15.184 26.491 -18.841 1.00 46.53 95 VAL A N 1
ATOM 744 C CA . VAL A 1 95 ? -16.528 26.971 -18.490 1.00 46.53 95 VAL A CA 1
ATOM 745 C C . VAL A 1 95 ? -16.708 28.347 -19.109 1.00 46.53 95 VAL A C 1
ATOM 747 O O . VAL A 1 95 ? -16.377 29.380 -18.529 1.00 46.53 95 VAL A O 1
ATOM 750 N N . GLY A 1 96 ? -17.192 28.328 -20.351 1.00 50.16 96 GLY A N 1
ATOM 751 C CA . GLY A 1 96 ? -17.576 29.513 -21.097 1.00 50.16 96 GLY A CA 1
ATOM 752 C C . GLY A 1 96 ? -18.573 30.359 -20.310 1.00 50.16 96 GLY A C 1
ATOM 753 O O . GLY A 1 96 ? -19.629 29.879 -19.894 1.00 50.16 96 GLY A O 1
ATOM 754 N N . LEU A 1 97 ? -18.234 31.634 -20.143 1.00 45.44 97 LEU A N 1
ATOM 755 C CA . LEU A 1 97 ? -19.174 32.654 -19.712 1.00 45.44 97 LEU A CA 1
ATOM 756 C C . LEU A 1 97 ? -19.624 33.430 -20.954 1.00 45.44 97 LEU A C 1
ATOM 758 O O . LEU A 1 97 ? -18.859 34.209 -21.525 1.00 45.44 97 LEU A O 1
ATOM 762 N N . ILE A 1 98 ? -20.853 33.137 -21.384 1.00 50.50 98 ILE A N 1
ATOM 763 C CA . ILE A 1 98 ? -21.702 34.055 -22.155 1.00 50.50 98 ILE A CA 1
ATOM 764 C C . ILE A 1 98 ? -22.272 35.077 -21.171 1.00 50.50 98 ILE A C 1
ATOM 766 O O . ILE A 1 98 ? -22.674 34.644 -20.066 1.00 50.50 98 ILE A O 1
#